Protein AF-A0A9X0X6G6-F1 (afdb_monomer)

Mean predicted aligned error: 10.9 Å

Foldseek 3Di:
DPPVVVLVVVCVVVVDDPVVVVVVVVVVVCVVCVVVVVVVVVVVVVVVVVVVVLLVCQQPADFPDWDQAPVNQKIWGWGQSCPPDRSPQKTWIWIAGPVCRVDIFIDAIDGNVQFDQCWDDDPQWTDGVQWTQGPVQREIEGARAPDDHDPCCVRGGDHHYDYDHD

pLDDT: mean 82.19, std 12.56, range [47.59, 96.12]

Structure (mmCIF, N/CA/C/O backbone):
data_AF-A0A9X0X6G6-F1
#
_entry.id   AF-A0A9X0X6G6-F1
#
loop_
_atom_site.group_PDB
_atom_site.id
_atom_site.type_symbol
_atom_site.label_atom_id
_atom_site.label_alt_id
_atom_site.label_comp_id
_atom_site.label_asym_id
_atom_site.label_entity_id
_atom_site.label_seq_id
_atom_site.pdbx_PDB_ins_code
_atom_site.Cartn_x
_atom_site.Cartn_y
_atom_site.Cartn_z
_atom_site.occupancy
_atom_site.B_iso_or_equiv
_atom_site.auth_seq_id
_atom_site.auth_comp_id
_atom_site.auth_asym_id
_atom_site.auth_atom_id
_atom_site.pdbx_PDB_model_num
ATOM 1 N N . MET A 1 1 ? -26.658 -1.673 44.174 1.00 47.59 1 MET A N 1
ATOM 2 C CA . MET A 1 1 ? -26.740 -3.135 43.938 1.00 47.59 1 MET A CA 1
ATOM 3 C C . MET A 1 1 ? -28.133 -3.748 44.186 1.00 47.59 1 MET A C 1
ATOM 5 O O . MET A 1 1 ? -28.290 -4.926 43.919 1.00 47.59 1 MET A O 1
ATOM 9 N N . LYS A 1 2 ? -29.160 -2.988 44.624 1.00 52.03 2 LYS A N 1
ATOM 10 C CA . LYS A 1 2 ? -30.482 -3.538 45.009 1.00 52.03 2 LYS A CA 1
ATOM 11 C C . LYS A 1 2 ? -31.511 -3.746 43.877 1.00 52.03 2 LYS A C 1
ATOM 13 O O . LYS A 1 2 ? -32.356 -4.614 44.026 1.00 52.03 2 LYS A O 1
ATOM 18 N N . LEU A 1 3 ? -31.443 -3.029 42.746 1.00 50.59 3 LEU A N 1
ATOM 19 C CA . LEU A 1 3 ? -32.439 -3.195 41.663 1.00 50.59 3 LEU A CA 1
ATOM 20 C C . LEU A 1 3 ? -32.346 -4.550 40.934 1.00 50.59 3 LEU A C 1
ATOM 22 O O . LEU A 1 3 ? -33.362 -5.099 40.527 1.00 50.59 3 LEU A O 1
ATOM 26 N N . LEU A 1 4 ? -31.138 -5.107 40.801 1.00 52.41 4 LEU A N 1
ATOM 27 C CA . LEU A 1 4 ? -30.883 -6.315 40.003 1.00 52.41 4 LEU A CA 1
ATOM 28 C C . LEU A 1 4 ? -31.538 -7.579 40.585 1.00 52.41 4 LEU A C 1
ATOM 30 O O . LEU A 1 4 ? -31.985 -8.428 39.821 1.00 52.41 4 LEU A O 1
ATOM 34 N N . GLY A 1 5 ? -31.639 -7.678 41.916 1.00 52.53 5 GLY A N 1
ATOM 35 C CA . GLY A 1 5 ? -32.274 -8.821 42.581 1.00 52.53 5 GLY A CA 1
ATOM 36 C C . GLY A 1 5 ? -33.804 -8.818 42.482 1.00 52.53 5 GLY A C 1
ATOM 37 O O . GLY A 1 5 ? -34.416 -9.877 42.429 1.00 52.53 5 GLY A O 1
ATOM 38 N N . VAL A 1 6 ? -34.433 -7.641 42.395 1.00 56.72 6 VAL A N 1
ATOM 39 C CA . VAL A 1 6 ? -35.904 -7.507 42.333 1.00 56.72 6 VAL A CA 1
ATOM 40 C C . VAL A 1 6 ? -36.452 -7.926 40.962 1.00 56.72 6 VAL A C 1
ATOM 42 O O . VAL A 1 6 ? -37.514 -8.545 40.863 1.00 56.72 6 VAL A O 1
ATOM 45 N N . ILE A 1 7 ? -35.699 -7.642 39.899 1.00 56.28 7 ILE A N 1
ATOM 46 C CA . ILE A 1 7 ? -36.081 -7.968 38.520 1.00 56.28 7 ILE A CA 1
ATOM 47 C C . ILE A 1 7 ? -35.973 -9.478 38.274 1.00 56.28 7 ILE A C 1
ATOM 49 O O . ILE A 1 7 ? -36.850 -10.069 37.652 1.00 56.28 7 ILE A O 1
ATOM 53 N N . GLU A 1 8 ? -34.943 -10.133 38.812 1.00 53.00 8 GLU A N 1
ATOM 54 C CA . GLU A 1 8 ? -34.719 -11.570 38.612 1.00 53.00 8 GLU A CA 1
ATOM 55 C C . GLU A 1 8 ? -35.800 -12.438 39.286 1.00 53.00 8 GLU A C 1
ATOM 57 O O . GLU A 1 8 ? -36.222 -13.450 38.720 1.00 53.00 8 GLU A O 1
ATOM 62 N N . VAL A 1 9 ? -36.314 -11.997 40.442 1.00 59.50 9 VAL A N 1
ATOM 63 C CA . VAL A 1 9 ? -37.425 -12.651 41.158 1.00 59.50 9 VAL A CA 1
ATOM 64 C C . VAL A 1 9 ? -38.755 -12.478 40.411 1.00 59.50 9 VAL A C 1
ATOM 66 O O . VAL A 1 9 ? -39.478 -13.455 40.221 1.00 59.50 9 VAL A O 1
ATOM 69 N N . SER A 1 10 ? -39.054 -11.274 39.909 1.00 57.59 10 SER A N 1
ATOM 70 C CA . SER A 1 10 ? -40.302 -11.010 39.165 1.00 57.59 10 SER A CA 1
ATOM 71 C C . SER A 1 10 ? -40.352 -11.732 37.813 1.00 57.59 10 SER A C 1
ATOM 73 O O . SER A 1 10 ? -41.394 -12.238 37.408 1.00 57.59 10 SER A O 1
ATOM 75 N N . VAL A 1 11 ? -39.217 -11.841 37.119 1.00 60.47 11 VAL A N 1
ATOM 76 C CA . VAL A 1 11 ? -39.125 -12.485 35.799 1.00 60.47 11 VAL A CA 1
ATOM 77 C C . VAL A 1 11 ? -39.326 -14.006 35.872 1.00 60.47 11 VAL A C 1
ATOM 79 O O . VAL A 1 11 ? -39.945 -14.582 34.974 1.00 60.47 11 VAL A O 1
ATOM 82 N N . ARG A 1 12 ? -38.849 -14.662 36.943 1.00 59.09 12 ARG A N 1
ATOM 83 C CA . ARG A 1 12 ? -39.143 -16.085 37.210 1.00 59.09 12 ARG A CA 1
ATOM 84 C C . ARG A 1 12 ? -40.613 -16.314 37.554 1.00 59.09 12 ARG A C 1
ATOM 86 O O . ARG A 1 12 ? -41.178 -17.295 37.084 1.00 59.09 12 ARG A O 1
ATOM 93 N N . ALA A 1 13 ? -41.226 -15.410 38.321 1.00 60.62 13 ALA A N 1
ATOM 94 C CA . ALA A 1 13 ? -42.644 -15.489 38.679 1.00 60.62 13 ALA A CA 1
ATOM 95 C C . ALA A 1 13 ? -43.587 -15.334 37.465 1.00 60.62 13 ALA A C 1
ATOM 97 O O . ALA A 1 13 ? -44.704 -15.835 37.492 1.00 60.62 13 ALA A O 1
ATOM 98 N N . LEU A 1 14 ? -43.127 -14.689 36.385 1.00 66.62 14 LEU A N 1
ATOM 99 C CA . LEU A 1 14 ? -43.905 -14.405 35.170 1.00 66.62 14 LEU A CA 1
ATOM 100 C C . LEU A 1 14 ? -43.740 -15.440 34.035 1.00 66.62 14 LEU A C 1
ATOM 102 O O . LEU A 1 14 ? -44.249 -15.221 32.938 1.00 66.62 14 LEU A O 1
ATOM 106 N N . GLY A 1 15 ? -43.013 -16.547 34.243 1.00 69.81 15 GLY A N 1
ATOM 107 C CA . GLY A 1 15 ? -42.864 -17.606 33.225 1.00 69.81 15 GLY A CA 1
ATOM 108 C C . GLY A 1 15 ? -42.162 -17.161 31.929 1.00 69.81 15 GLY A C 1
ATOM 109 O O . GLY A 1 15 ? -42.370 -17.739 30.862 1.00 69.81 15 GLY A O 1
ATOM 110 N N . MET A 1 16 ? -41.343 -16.108 31.987 1.00 66.81 16 MET A N 1
ATOM 111 C CA . MET A 1 16 ? -40.771 -15.477 30.796 1.00 66.81 16 MET A CA 1
ATOM 112 C C . MET A 1 16 ? -39.682 -16.331 30.130 1.00 66.81 16 MET A C 1
ATOM 114 O O . MET A 1 16 ? -38.760 -16.828 30.779 1.00 66.81 16 MET A O 1
ATOM 118 N N . LYS A 1 17 ? -39.728 -16.437 28.792 1.00 72.38 17 LYS A N 1
ATOM 119 C CA . LYS A 1 17 ? -38.688 -17.113 27.997 1.00 72.38 17 LYS A CA 1
ATOM 120 C C . LYS A 1 17 ? -37.324 -16.431 28.174 1.00 72.38 17 LYS A C 1
ATOM 122 O O . LYS A 1 17 ? -37.220 -15.205 28.185 1.00 72.38 17 LYS A O 1
ATOM 127 N N . LYS A 1 18 ? -36.255 -17.236 28.212 1.00 65.75 18 LYS A N 1
ATOM 128 C CA . LYS A 1 18 ? -34.848 -16.821 28.422 1.00 65.75 18 LYS A CA 1
ATOM 129 C C . LYS A 1 18 ? -34.404 -15.639 27.533 1.00 65.75 18 LYS A C 1
ATOM 131 O O . LYS A 1 18 ? -33.673 -14.768 27.995 1.00 65.75 18 LYS A O 1
ATOM 136 N N . GLY A 1 19 ? -34.889 -15.573 26.287 1.00 66.44 19 GLY A N 1
ATOM 137 C CA . GLY A 1 19 ? -34.601 -14.478 25.347 1.00 66.44 19 GLY A CA 1
ATOM 138 C C . GLY A 1 19 ? -35.201 -13.122 25.743 1.00 66.44 19 GLY A C 1
ATOM 139 O O . GLY A 1 19 ? -34.573 -12.088 25.529 1.00 66.44 19 GLY A O 1
ATOM 140 N N . THR A 1 20 ? -36.366 -13.106 26.392 1.00 69.38 20 THR A N 1
ATOM 141 C CA . THR A 1 20 ? -37.007 -11.871 26.872 1.00 69.38 20 THR A CA 1
ATOM 142 C C . THR A 1 20 ? -36.255 -11.294 28.072 1.00 69.38 20 THR A C 1
ATOM 144 O O . THR A 1 20 ? -36.057 -10.086 28.164 1.00 69.38 20 THR A O 1
ATOM 147 N N . VAL A 1 21 ? -35.740 -12.166 28.943 1.00 67.69 21 VAL A N 1
ATOM 148 C CA . VAL A 1 21 ? -34.900 -11.788 30.094 1.00 67.69 21 VAL A CA 1
ATOM 149 C C . VAL A 1 21 ? -33.572 -11.180 29.642 1.00 67.69 21 VAL A C 1
ATOM 151 O O . VAL A 1 21 ? -33.123 -10.174 30.193 1.00 67.69 21 VAL A O 1
ATOM 154 N N . LEU A 1 22 ? -32.959 -11.763 28.608 1.00 69.06 22 LEU A N 1
ATOM 155 C CA . LEU A 1 22 ? -31.721 -11.256 28.022 1.00 69.06 22 LEU A CA 1
ATOM 156 C C . LEU A 1 22 ? -31.925 -9.863 27.404 1.00 69.06 22 LEU A C 1
ATOM 158 O O . LEU A 1 22 ? -31.128 -8.962 27.653 1.00 69.06 22 LEU A O 1
ATOM 162 N N . ASN A 1 23 ? -33.025 -9.658 26.674 1.00 68.81 23 ASN A N 1
ATOM 163 C CA . ASN A 1 23 ? -33.354 -8.368 26.061 1.00 68.81 23 ASN A CA 1
ATOM 164 C C . ASN A 1 23 ? -33.582 -7.251 27.094 1.00 68.81 23 ASN A C 1
ATOM 166 O O . ASN A 1 23 ? -33.130 -6.121 26.899 1.00 68.81 23 ASN A O 1
ATOM 170 N N . ILE A 1 24 ? -34.239 -7.563 28.216 1.00 73.69 24 ILE A N 1
ATOM 171 C CA . ILE A 1 24 ? -34.448 -6.611 29.320 1.00 73.69 24 ILE A CA 1
ATOM 172 C C . ILE A 1 24 ? -33.115 -6.257 29.984 1.00 73.69 24 ILE A C 1
ATOM 174 O O . ILE A 1 24 ? -32.815 -5.075 30.156 1.00 73.69 24 ILE A O 1
ATOM 178 N N . ARG A 1 25 ? -32.263 -7.256 30.259 1.00 69.62 25 ARG A N 1
ATOM 179 C CA . ARG A 1 25 ? -30.918 -7.030 30.816 1.00 69.62 25 ARG A CA 1
ATOM 180 C C . ARG A 1 25 ? -30.044 -6.158 29.912 1.00 69.62 25 ARG A C 1
ATOM 182 O O . ARG A 1 25 ? -29.353 -5.272 30.412 1.00 69.62 25 ARG A O 1
ATOM 189 N N . ILE A 1 26 ? -30.089 -6.372 28.595 1.00 69.62 26 ILE A N 1
ATOM 190 C CA . ILE A 1 26 ? -29.361 -5.545 27.622 1.00 69.62 26 ILE A CA 1
ATOM 191 C C . ILE A 1 26 ? -29.900 -4.109 27.645 1.00 69.62 26 ILE A C 1
ATOM 193 O O . ILE A 1 26 ? -29.117 -3.166 27.768 1.00 69.62 26 ILE A O 1
ATOM 197 N N . ARG A 1 27 ? -31.225 -3.917 27.599 1.00 67.62 27 ARG A N 1
ATOM 198 C CA . ARG A 1 27 ? -31.840 -2.578 27.649 1.00 67.62 27 ARG A CA 1
ATOM 199 C C . ARG A 1 27 ? -31.491 -1.806 28.920 1.00 67.62 27 ARG A C 1
ATOM 201 O O . ARG A 1 27 ? -31.145 -0.630 28.829 1.00 67.62 27 ARG A O 1
ATOM 208 N N . GLU A 1 28 ? -31.530 -2.444 30.085 1.00 68.38 28 GLU A N 1
ATOM 209 C CA . GLU A 1 28 ? -31.178 -1.802 31.357 1.00 68.38 28 GLU A CA 1
ATOM 210 C C . GLU A 1 28 ? -29.695 -1.441 31.446 1.00 68.38 28 GLU A C 1
ATOM 212 O O . GLU A 1 28 ? -29.341 -0.363 31.933 1.00 68.38 28 GLU A O 1
ATOM 217 N N . PHE A 1 29 ? -28.819 -2.308 30.933 1.00 67.44 29 PHE A N 1
ATOM 218 C CA . PHE A 1 29 ? -27.393 -2.018 30.834 1.00 67.44 29 PHE A CA 1
ATOM 219 C C . PHE A 1 29 ? -27.129 -0.791 29.947 1.00 67.44 29 PHE A C 1
ATOM 221 O O . PHE A 1 29 ? -26.407 0.122 30.359 1.00 67.44 29 PHE A O 1
ATOM 228 N N . PHE A 1 30 ? -27.762 -0.728 28.769 1.00 61.38 30 PHE A N 1
ATOM 229 C CA . PHE A 1 30 ? -27.665 0.415 27.857 1.00 61.38 30 PHE A CA 1
ATOM 230 C C . PHE A 1 30 ? -28.229 1.702 28.468 1.00 61.38 30 PHE A C 1
ATOM 232 O O . PHE A 1 30 ? -27.614 2.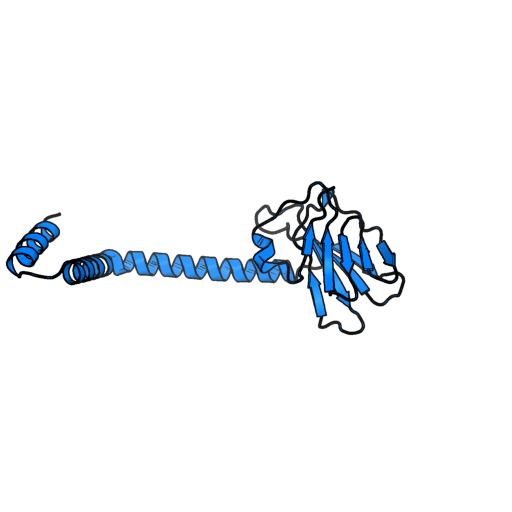758 28.329 1.00 61.38 30 PHE A O 1
ATOM 239 N N . PHE A 1 31 ? -29.359 1.633 29.178 1.00 66.25 31 PHE A N 1
ATOM 240 C CA . PHE A 1 31 ? -29.971 2.803 29.811 1.00 66.25 31 PHE A CA 1
ATOM 241 C C . PHE A 1 31 ? -29.089 3.365 30.934 1.00 66.25 31 PHE A C 1
ATOM 243 O O . PHE A 1 31 ? -28.836 4.568 30.985 1.00 66.25 31 PHE A O 1
ATOM 250 N N . ARG A 1 32 ? -28.536 2.489 31.787 1.00 72.06 32 ARG A N 1
ATOM 251 C CA . ARG A 1 32 ? -27.675 2.882 32.914 1.00 72.06 32 ARG A CA 1
ATOM 252 C C . ARG A 1 32 ? -26.327 3.454 32.468 1.00 72.06 32 ARG A C 1
ATOM 254 O O . ARG A 1 32 ? -25.785 4.329 33.137 1.00 72.06 32 ARG A O 1
ATOM 261 N N . ASN A 1 33 ? -25.789 2.978 31.344 1.00 74.75 33 ASN A N 1
ATOM 262 C CA . ASN A 1 33 ? -24.470 3.373 30.840 1.00 74.75 33 ASN A CA 1
ATOM 263 C C . ASN A 1 33 ? -24.525 4.272 29.593 1.00 74.75 33 ASN A C 1
ATOM 265 O O . ASN A 1 33 ? -23.482 4.504 28.982 1.00 74.75 33 ASN A O 1
ATOM 269 N N . LYS A 1 34 ? -25.696 4.810 29.222 1.00 77.88 34 LYS A N 1
ATOM 270 C CA . LYS A 1 34 ? -25.919 5.562 27.972 1.00 77.88 34 LYS A CA 1
ATOM 271 C C . LYS A 1 34 ? -24.852 6.630 27.707 1.00 77.88 34 LYS A C 1
ATOM 273 O O . LYS A 1 34 ? -24.310 6.695 26.610 1.00 77.88 34 LYS A O 1
ATOM 278 N N . SER A 1 35 ? -24.483 7.419 28.717 1.00 77.44 35 SER A N 1
ATOM 279 C CA . SER A 1 35 ? -23.454 8.463 28.592 1.00 77.44 35 SER A CA 1
ATOM 280 C C . SER A 1 35 ? -22.047 7.907 28.341 1.00 77.44 35 SER A C 1
ATOM 282 O O . SER A 1 35 ? -21.288 8.486 27.567 1.00 77.44 35 SER A O 1
ATOM 284 N N . LYS A 1 36 ? -21.696 6.766 28.945 1.00 84.25 36 LYS A N 1
ATOM 285 C CA . LYS A 1 36 ? -20.412 6.080 28.728 1.00 84.25 36 LYS A CA 1
ATOM 286 C C . LYS A 1 36 ? -20.345 5.452 27.338 1.00 84.25 36 LYS A C 1
ATOM 288 O O . LYS 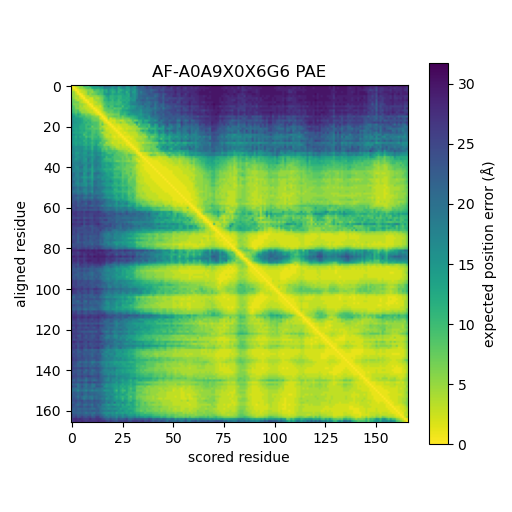A 1 36 ? -19.312 5.540 26.690 1.00 84.25 36 LYS A O 1
ATOM 293 N N . ILE A 1 37 ? -21.453 4.876 26.873 1.00 87.38 37 ILE A N 1
ATOM 294 C CA . ILE A 1 37 ? -21.564 4.271 25.541 1.00 87.38 37 ILE A CA 1
ATOM 295 C C . ILE A 1 37 ? -21.449 5.345 24.458 1.00 87.38 37 ILE A C 1
ATOM 297 O O . ILE A 1 37 ? -20.690 5.171 23.513 1.00 87.38 37 ILE A O 1
ATOM 301 N N . VAL A 1 38 ? -22.126 6.487 24.625 1.00 89.88 38 VAL A N 1
ATOM 302 C CA . VAL A 1 38 ? -22.005 7.618 23.692 1.00 89.88 38 VAL A CA 1
ATOM 303 C C . VAL A 1 38 ? -20.570 8.148 23.660 1.00 89.88 38 VAL A C 1
ATOM 305 O O . VAL A 1 38 ? -20.022 8.331 22.580 1.00 89.88 38 VAL A O 1
ATOM 308 N N . ARG A 1 39 ? -19.919 8.332 24.817 1.00 90.62 39 ARG A N 1
ATOM 309 C CA . ARG A 1 39 ? -18.507 8.754 24.866 1.00 90.62 39 ARG A CA 1
ATOM 310 C C . ARG A 1 39 ? -17.583 7.750 24.173 1.00 90.62 39 ARG A C 1
ATOM 312 O O . ARG A 1 39 ? -16.736 8.163 23.391 1.00 90.62 39 ARG A O 1
ATOM 319 N N . ALA A 1 40 ? -17.768 6.454 24.418 1.00 92.12 40 ALA A N 1
ATOM 320 C CA . ALA A 1 40 ? -16.992 5.406 23.759 1.00 92.12 40 ALA A CA 1
ATOM 321 C C . ALA A 1 40 ? -17.203 5.409 22.236 1.00 92.12 40 ALA A C 1
ATOM 323 O O . ALA A 1 40 ? -16.235 5.316 21.489 1.00 92.12 40 ALA A O 1
ATOM 324 N N . ALA A 1 41 ? -18.444 5.585 21.774 1.00 93.50 41 ALA A N 1
ATOM 325 C CA . ALA A 1 41 ? -18.757 5.689 20.352 1.00 93.50 41 ALA A CA 1
ATOM 326 C C . ALA A 1 41 ? -18.100 6.919 19.706 1.00 93.50 41 ALA A C 1
ATOM 328 O O . ALA A 1 41 ? -17.514 6.801 18.635 1.00 93.50 41 ALA A O 1
ATOM 329 N N . VAL A 1 42 ? -18.130 8.080 20.369 1.00 95.06 42 VAL A N 1
ATOM 330 C CA . VAL A 1 42 ? -17.466 9.302 19.881 1.00 95.06 42 VAL A CA 1
ATOM 331 C C . VAL A 1 42 ? -15.953 9.106 19.779 1.00 95.06 42 VAL A C 1
ATOM 333 O O . VAL A 1 42 ? -15.363 9.468 18.764 1.00 95.06 42 VAL A O 1
ATOM 336 N N . VAL A 1 43 ? -15.326 8.492 20.787 1.00 95.50 43 VAL A N 1
ATOM 337 C CA . VAL A 1 43 ? -13.890 8.174 20.748 1.00 95.50 43 VAL A CA 1
ATOM 338 C C . VAL A 1 43 ? -13.578 7.208 19.606 1.00 95.50 43 VAL A C 1
ATOM 340 O O . VAL A 1 43 ? -12.627 7.436 18.867 1.00 95.50 43 VAL A O 1
ATOM 343 N N . LEU A 1 44 ? -14.396 6.171 19.409 1.00 95.56 44 LEU A N 1
ATOM 344 C CA . LEU A 1 44 ? -14.212 5.222 18.312 1.00 95.56 44 LEU A CA 1
ATOM 345 C C . LEU A 1 44 ? -14.307 5.912 16.944 1.00 95.56 44 LEU A C 1
ATOM 347 O O . LEU A 1 44 ? -13.452 5.695 16.092 1.00 95.56 44 LEU A O 1
ATOM 351 N N . ILE A 1 45 ? -15.301 6.781 16.749 1.00 96.12 45 ILE A N 1
ATOM 352 C CA . ILE A 1 45 ? -15.450 7.564 15.515 1.00 96.12 45 ILE A CA 1
ATOM 353 C C . ILE A 1 45 ? -14.222 8.453 15.297 1.00 96.12 45 ILE A C 1
ATOM 355 O O . ILE A 1 45 ? -13.680 8.480 14.195 1.00 96.12 45 ILE A O 1
ATOM 359 N N . ALA A 1 46 ? -13.741 9.135 16.339 1.00 95.06 46 ALA A N 1
ATOM 360 C CA . ALA A 1 46 ? -12.541 9.960 16.247 1.00 95.06 46 ALA A CA 1
ATOM 361 C C . ALA A 1 46 ? -11.299 9.137 15.859 1.00 95.06 46 ALA A C 1
ATOM 363 O O . ALA A 1 46 ? -10.520 9.578 15.016 1.00 95.06 46 ALA A O 1
ATOM 364 N 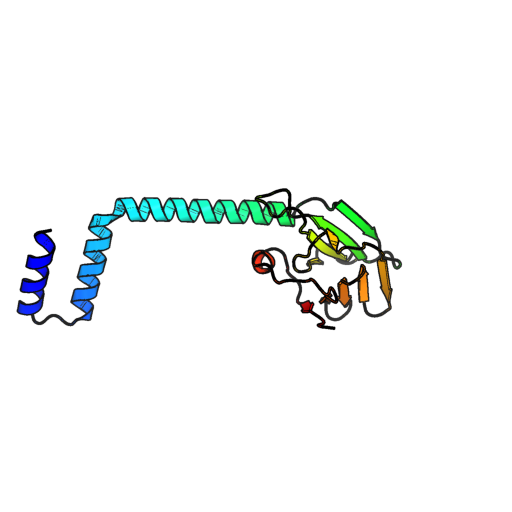N . LEU A 1 47 ? -11.139 7.926 16.406 1.00 93.38 47 LEU A N 1
ATOM 365 C CA . LEU A 1 47 ? -10.052 7.009 16.041 1.00 93.38 47 LEU A CA 1
ATOM 366 C C . LEU A 1 47 ? -10.152 6.541 14.584 1.00 93.38 47 LEU A C 1
ATOM 368 O O . LEU A 1 47 ? -9.138 6.490 13.893 1.00 93.38 47 LEU A O 1
ATOM 372 N N . VAL A 1 48 ? -11.359 6.248 14.094 1.00 93.69 48 VAL A N 1
ATOM 373 C CA . VAL A 1 48 ? -11.584 5.873 12.688 1.00 93.69 48 VAL A CA 1
ATOM 374 C C . VAL A 1 48 ? -11.262 7.039 11.753 1.00 93.69 48 VAL A C 1
ATOM 376 O O . VAL A 1 48 ? -10.556 6.850 10.765 1.00 93.69 48 VAL A O 1
ATOM 379 N N . ILE A 1 49 ? -11.716 8.254 12.074 1.00 94.69 49 ILE A N 1
ATOM 380 C CA . ILE A 1 49 ? -11.394 9.458 11.292 1.00 94.69 49 ILE A CA 1
ATOM 381 C C . ILE A 1 49 ? -9.880 9.684 11.272 1.00 94.69 49 ILE A C 1
ATOM 383 O O . ILE A 1 49 ? -9.307 9.913 10.208 1.00 94.69 49 ILE A O 1
ATOM 387 N N . LEU A 1 50 ? -9.220 9.571 12.428 1.00 90.06 50 LEU A N 1
ATOM 388 C CA . LEU A 1 50 ? -7.770 9.699 12.528 1.00 90.06 50 LEU A CA 1
ATOM 389 C C . LEU A 1 50 ? -7.055 8.658 11.657 1.00 90.06 50 LEU A C 1
ATOM 391 O O . LEU A 1 50 ? -6.141 9.018 10.917 1.00 90.06 50 LEU A O 1
ATOM 395 N N . LEU A 1 51 ? -7.496 7.397 11.691 1.00 88.44 51 LEU A N 1
ATOM 396 C CA . LEU A 1 51 ? -6.945 6.329 10.857 1.00 88.44 51 LEU A CA 1
ATOM 397 C C . LEU A 1 51 ? -7.090 6.648 9.363 1.00 88.44 51 LEU A C 1
ATOM 399 O O . LEU A 1 51 ? -6.117 6.530 8.621 1.00 88.44 51 LEU A O 1
ATOM 403 N N . ILE A 1 52 ? -8.266 7.109 8.925 1.00 90.06 52 ILE A N 1
ATOM 404 C CA . ILE A 1 52 ? -8.518 7.499 7.528 1.00 90.06 52 ILE A CA 1
ATOM 405 C C . ILE A 1 52 ? -7.578 8.631 7.100 1.00 90.06 52 ILE A C 1
ATOM 407 O O . ILE A 1 52 ? -6.962 8.555 6.036 1.00 90.06 52 ILE A O 1
ATOM 411 N N . VAL A 1 53 ? -7.434 9.671 7.927 1.00 88.56 53 VAL A N 1
ATOM 412 C CA . VAL A 1 53 ? -6.535 10.802 7.645 1.00 88.56 53 VAL A CA 1
ATOM 413 C C . VAL A 1 53 ? -5.086 10.328 7.523 1.00 88.56 53 VAL A C 1
ATOM 415 O O . VAL A 1 53 ? -4.384 10.713 6.586 1.00 88.56 53 VAL A O 1
ATOM 418 N N . VAL A 1 54 ? -4.646 9.461 8.435 1.00 86.06 54 VAL A N 1
ATOM 419 C CA . VAL A 1 54 ? -3.295 8.892 8.439 1.00 86.06 54 VAL A CA 1
ATOM 420 C C . VAL A 1 54 ? -3.032 8.061 7.180 1.00 86.06 54 VAL A C 1
ATOM 422 O O . VAL A 1 54 ? -2.042 8.305 6.489 1.00 86.06 54 VAL A O 1
ATOM 425 N N . VAL A 1 55 ? -3.934 7.140 6.836 1.00 87.06 55 VAL A N 1
ATOM 426 C CA . VAL A 1 55 ? -3.830 6.300 5.632 1.00 87.06 55 VAL A CA 1
ATOM 427 C C . VAL A 1 55 ? -3.810 7.154 4.364 1.00 87.06 55 VAL A C 1
ATOM 429 O O . VAL A 1 55 ? -2.978 6.935 3.484 1.00 87.06 55 VAL A O 1
ATOM 432 N N . ASN A 1 56 ? -4.677 8.164 4.265 1.00 87.62 56 ASN A N 1
ATOM 433 C CA . ASN A 1 56 ? -4.693 9.066 3.113 1.00 87.62 56 ASN A CA 1
ATOM 434 C C . ASN A 1 56 ? -3.376 9.834 2.973 1.00 87.62 56 ASN A C 1
ATOM 436 O O . ASN A 1 56 ? -2.868 9.993 1.863 1.00 87.62 56 ASN A O 1
ATOM 440 N N . LYS A 1 57 ? -2.787 10.269 4.090 1.00 85.44 57 LYS A N 1
ATOM 441 C CA . LYS A 1 57 ? -1.484 10.939 4.081 1.00 85.44 57 LYS A CA 1
ATOM 442 C C . LYS A 1 57 ? -0.355 10.003 3.640 1.00 85.44 57 LYS A C 1
ATOM 444 O O . LYS A 1 57 ? 0.524 10.443 2.912 1.00 85.44 57 LYS A O 1
ATOM 449 N N . MET A 1 58 ? -0.392 8.730 4.034 1.00 85.12 58 MET A N 1
ATOM 450 C CA . MET A 1 58 ? 0.576 7.708 3.603 1.00 85.12 58 MET A CA 1
ATOM 451 C C . MET A 1 58 ? 0.486 7.397 2.104 1.00 85.12 58 MET A C 1
ATOM 453 O O . MET A 1 58 ? 1.502 7.28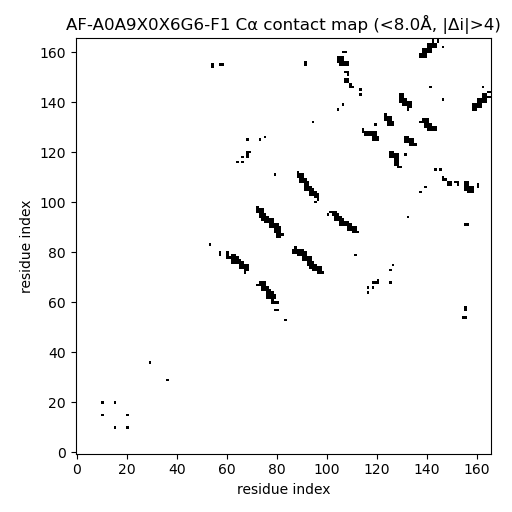4 1.423 1.00 85.12 58 MET A O 1
ATOM 457 N N . ARG A 1 59 ? -0.734 7.275 1.571 1.00 83.94 59 ARG A N 1
ATOM 458 C CA . ARG A 1 59 ? -0.968 6.968 0.149 1.00 83.94 59 ARG A CA 1
ATOM 459 C C . ARG A 1 59 ? -0.542 8.103 -0.784 1.00 83.94 59 ARG A C 1
ATOM 461 O O . ARG A 1 59 ? -0.061 7.851 -1.882 1.00 83.94 59 ARG A O 1
ATOM 468 N N . ASN A 1 60 ? -0.713 9.341 -0.332 1.00 81.19 60 ASN A N 1
ATOM 469 C CA . ASN A 1 60 ? -0.404 10.542 -1.110 1.00 81.19 60 ASN A CA 1
ATOM 470 C C . ASN A 1 60 ? 0.946 11.163 -0.729 1.00 81.19 60 ASN A C 1
ATOM 472 O O . ASN A 1 60 ? 1.228 12.302 -1.097 1.00 81.19 60 ASN A O 1
ATOM 476 N N . TYR A 1 61 ? 1.767 10.445 0.039 1.00 80.00 61 TYR A N 1
ATOM 477 C CA . TYR A 1 61 ? 3.083 10.932 0.418 1.00 80.00 61 TYR A CA 1
ATOM 478 C C . TYR A 1 61 ? 3.976 11.045 -0.833 1.00 80.00 61 TYR A C 1
ATOM 480 O O . TYR A 1 61 ? 3.876 10.192 -1.725 1.00 80.00 61 TYR A O 1
ATOM 488 N N . PRO A 1 62 ? 4.818 12.090 -0.947 1.00 79.69 62 PRO A N 1
ATOM 489 C CA . PRO A 1 62 ? 5.735 12.211 -2.072 1.00 79.69 62 PRO A CA 1
ATOM 490 C C . PRO A 1 62 ? 6.719 11.038 -2.098 1.00 79.69 62 PRO A C 1
ATOM 492 O O . PRO A 1 62 ? 7.167 10.559 -1.051 1.00 79.69 62 PRO A O 1
ATOM 495 N N . ALA A 1 63 ? 7.057 10.590 -3.305 1.00 79.75 63 ALA A N 1
ATOM 496 C CA . ALA A 1 63 ? 8.094 9.593 -3.503 1.00 79.75 63 ALA A CA 1
ATOM 497 C C . ALA A 1 63 ? 9.451 10.151 -3.055 1.00 79.75 63 ALA A C 1
ATOM 499 O O . ALA A 1 63 ? 9.742 11.333 -3.236 1.00 79.75 63 ALA A O 1
ATOM 500 N N . ASN A 1 64 ? 10.275 9.297 -2.450 1.00 74.50 64 ASN A N 1
ATOM 501 C CA . ASN A 1 64 ? 11.646 9.654 -2.083 1.00 74.50 64 ASN A CA 1
ATOM 502 C C . ASN A 1 64 ? 12.613 9.433 -3.254 1.00 74.50 64 ASN A C 1
ATOM 504 O O . ASN A 1 64 ? 13.589 10.155 -3.412 1.00 74.50 64 ASN A O 1
ATOM 508 N N . VAL A 1 65 ? 12.330 8.418 -4.071 1.00 74.50 65 VAL A N 1
ATOM 509 C CA . VAL A 1 65 ? 13.093 8.078 -5.272 1.00 74.50 65 VAL A CA 1
ATOM 510 C C . VAL A 1 65 ? 12.095 7.761 -6.370 1.00 74.50 65 VAL A C 1
ATOM 512 O O . VAL A 1 65 ? 11.176 6.971 -6.146 1.00 74.50 65 VAL A O 1
ATOM 515 N N . THR A 1 66 ? 12.302 8.362 -7.535 1.00 79.44 66 THR A N 1
ATOM 516 C CA . THR A 1 66 ? 11.504 8.143 -8.738 1.00 79.44 66 THR A CA 1
ATOM 517 C C . THR A 1 66 ? 12.450 7.713 -9.843 1.00 79.44 66 THR A C 1
ATOM 519 O O . THR A 1 66 ? 13.360 8.457 -10.199 1.00 79.44 66 THR A O 1
ATOM 522 N N . ASN A 1 67 ? 12.222 6.521 -10.379 1.00 78.62 67 ASN A N 1
ATOM 523 C CA . ASN A 1 67 ? 12.943 5.996 -11.523 1.00 78.62 67 ASN A CA 1
ATOM 524 C C . ASN A 1 67 ? 11.961 5.769 -12.669 1.00 78.62 67 ASN A C 1
ATOM 526 O O . ASN A 1 67 ? 10.836 5.319 -12.460 1.00 78.62 67 ASN A O 1
ATOM 530 N N . VAL A 1 68 ? 12.394 6.091 -13.880 1.00 79.94 68 VAL A N 1
ATOM 531 C CA . VAL A 1 68 ? 11.666 5.739 -15.098 1.00 79.94 68 VAL A CA 1
ATOM 532 C C . VAL A 1 68 ? 12.297 4.462 -15.631 1.00 79.94 68 VAL A C 1
ATOM 534 O O . VAL A 1 68 ? 13.523 4.353 -15.643 1.00 79.94 68 VAL A O 1
ATOM 537 N N . ASP A 1 69 ? 11.468 3.493 -15.999 1.00 77.62 69 ASP A N 1
ATOM 538 C CA . ASP A 1 69 ? 11.915 2.245 -16.609 1.00 77.62 69 ASP A CA 1
ATOM 539 C C . ASP A 1 69 ? 12.662 2.468 -17.939 1.00 77.62 69 ASP A C 1
ATOM 541 O O . ASP A 1 69 ? 12.722 3.574 -18.482 1.00 77.62 69 ASP A O 1
ATOM 545 N N . THR A 1 70 ? 13.268 1.404 -18.467 1.00 76.75 70 THR A N 1
ATOM 546 C CA . THR A 1 70 ? 14.113 1.502 -19.668 1.00 76.75 70 THR A CA 1
ATOM 547 C C . THR A 1 70 ? 13.268 1.777 -20.912 1.00 76.75 70 THR A C 1
ATOM 549 O O . THR A 1 70 ? 13.695 2.526 -21.791 1.00 76.75 70 THR A O 1
ATOM 552 N N . SER A 1 71 ? 12.053 1.223 -20.971 1.00 79.44 71 SER A N 1
ATOM 553 C CA . SER A 1 71 ? 11.091 1.495 -22.045 1.00 79.44 71 SER A CA 1
ATOM 554 C C . SER A 1 71 ? 10.447 2.887 -21.964 1.00 79.44 71 SER A C 1
ATOM 556 O O . SER A 1 71 ? 9.885 3.369 -22.948 1.00 79.44 71 SER A O 1
ATOM 558 N N . GLY A 1 72 ? 10.535 3.559 -20.815 1.00 83.19 72 GLY A N 1
ATOM 559 C CA . GLY A 1 72 ? 9.934 4.865 -20.568 1.00 83.19 72 GLY A CA 1
ATOM 560 C C . GLY A 1 72 ? 8.439 4.832 -20.241 1.00 83.19 72 GLY A C 1
ATOM 561 O O . GLY A 1 72 ? 7.862 5.907 -20.032 1.00 83.19 72 GLY A O 1
ATOM 562 N N . ARG A 1 73 ? 7.816 3.646 -20.218 1.00 87.19 73 ARG A N 1
ATOM 563 C CA . ARG A 1 73 ? 6.383 3.430 -20.006 1.00 87.19 73 ARG A CA 1
ATOM 564 C C . ARG A 1 73 ? 5.991 3.451 -18.534 1.00 87.19 73 ARG A C 1
ATOM 566 O O . ARG A 1 73 ? 4.937 3.994 -18.209 1.00 87.19 73 ARG A O 1
ATOM 573 N N . TYR A 1 74 ? 6.794 2.877 -17.650 1.00 89.81 74 TYR A N 1
ATOM 574 C CA . TYR A 1 74 ? 6.474 2.749 -16.232 1.00 89.81 74 TYR A CA 1
ATOM 575 C C . TYR A 1 74 ? 7.342 3.664 -15.371 1.00 89.81 74 TYR A C 1
ATOM 577 O O . TYR A 1 74 ? 8.560 3.748 -15.512 1.00 89.81 74 TYR A O 1
ATOM 585 N N . ILE A 1 75 ? 6.704 4.339 -14.419 1.00 90.56 75 ILE A N 1
ATOM 586 C CA . ILE A 1 75 ? 7.398 5.093 -13.376 1.00 90.56 75 ILE A CA 1
ATOM 587 C C . ILE A 1 75 ? 7.358 4.265 -12.098 1.00 90.56 75 ILE A C 1
ATOM 589 O O . ILE A 1 75 ? 6.282 3.883 -11.636 1.00 90.56 75 ILE A O 1
ATOM 593 N N . LEU A 1 76 ? 8.531 4.003 -11.531 1.00 91.75 76 LEU A N 1
ATOM 594 C CA . LEU A 1 76 ? 8.720 3.254 -10.300 1.00 91.75 76 LEU A CA 1
ATOM 595 C C . LEU A 1 76 ? 9.135 4.210 -9.192 1.00 91.75 76 LEU A C 1
ATOM 597 O O . LEU A 1 76 ? 10.192 4.840 -9.235 1.00 91.75 76 LEU A O 1
ATOM 601 N N . GLU A 1 77 ? 8.286 4.309 -8.181 1.00 91.56 77 GLU A N 1
ATOM 602 C CA . GLU A 1 77 ? 8.446 5.245 -7.084 1.00 91.56 77 GLU A CA 1
ATOM 603 C C . GLU A 1 77 ? 8.522 4.522 -5.750 1.00 91.56 77 GLU A C 1
ATOM 605 O O . GLU A 1 77 ? 7.630 3.759 -5.385 1.00 91.56 77 GLU A O 1
ATOM 610 N N . ASN A 1 78 ? 9.558 4.818 -4.973 1.00 90.06 78 ASN A N 1
ATOM 611 C CA . ASN A 1 78 ? 9.632 4.384 -3.587 1.00 90.06 78 ASN A CA 1
ATOM 612 C C . ASN A 1 78 ? 8.958 5.420 -2.686 1.00 90.06 78 ASN A C 1
ATOM 614 O O . ASN A 1 78 ? 9.466 6.538 -2.532 1.00 90.06 78 ASN A O 1
ATOM 618 N N . VAL A 1 79 ? 7.839 5.051 -2.063 1.00 90.62 79 VAL A N 1
ATOM 619 C CA . VAL A 1 79 ? 7.051 5.955 -1.218 1.00 90.62 79 VAL A CA 1
ATOM 620 C C . VAL A 1 79 ? 7.181 5.551 0.255 1.00 90.62 79 VAL A C 1
ATOM 622 O O . VAL A 1 79 ? 6.600 4.546 0.675 1.00 90.62 79 VAL A O 1
ATOM 625 N N . PRO A 1 80 ? 7.929 6.312 1.078 1.00 88.06 80 PRO A N 1
ATOM 626 C CA . PRO A 1 80 ? 8.075 6.010 2.496 1.00 88.06 80 PRO A CA 1
ATOM 627 C C . PRO A 1 80 ? 6.802 6.351 3.279 1.00 88.06 80 PRO A C 1
ATOM 629 O O . PRO A 1 80 ? 6.218 7.420 3.113 1.00 88.06 80 PRO A O 1
ATOM 632 N N . VAL A 1 81 ? 6.414 5.479 4.211 1.00 81.62 81 VAL A N 1
ATOM 633 C CA . VAL A 1 81 ? 5.269 5.697 5.124 1.00 81.62 81 VAL A CA 1
ATOM 634 C C . VAL A 1 81 ? 5.687 6.238 6.499 1.00 81.62 81 VAL A C 1
ATOM 636 O O . VAL A 1 81 ? 4.858 6.709 7.279 1.00 81.62 81 VAL A O 1
ATOM 639 N N . GLY A 1 82 ? 6.988 6.222 6.793 1.00 63.66 82 GLY A N 1
ATOM 640 C CA . GLY A 1 82 ? 7.526 6.266 8.151 1.00 63.66 82 GLY A CA 1
ATOM 641 C C . GLY A 1 82 ? 7.635 7.603 8.883 1.00 63.66 82 GLY A C 1
ATOM 642 O O . GLY A 1 82 ? 8.222 7.636 9.961 1.00 63.66 82 GLY A O 1
ATOM 643 N N . ARG A 1 83 ? 7.073 8.709 8.379 1.00 62.19 83 ARG A N 1
ATOM 644 C CA . ARG A 1 83 ? 7.026 9.965 9.166 1.00 62.19 83 ARG A CA 1
ATOM 645 C C . ARG A 1 83 ? 5.852 10.037 10.149 1.00 62.19 83 ARG A C 1
ATOM 647 O O . ARG A 1 83 ? 5.652 11.066 10.789 1.00 62.19 83 ARG A O 1
ATOM 654 N N . ILE A 1 84 ? 5.058 8.974 10.261 1.00 58.19 84 ILE A N 1
ATOM 655 C CA . ILE A 1 84 ? 3.841 8.930 11.073 1.00 58.19 84 ILE A CA 1
ATOM 656 C C . ILE A 1 84 ? 3.945 7.730 12.028 1.00 58.19 84 ILE A C 1
ATOM 658 O O . ILE A 1 84 ? 4.073 6.601 11.570 1.00 58.19 84 ILE A O 1
ATOM 662 N N . TRP A 1 85 ? 3.898 7.979 13.346 1.00 57.03 85 TRP A N 1
ATOM 663 C CA . TRP A 1 85 ? 3.703 6.958 14.393 1.00 57.03 85 TRP A CA 1
ATOM 664 C C . TRP A 1 85 ? 4.634 5.731 14.309 1.00 57.03 85 TRP A C 1
ATOM 666 O O . TRP A 1 85 ? 4.173 4.609 14.139 1.00 57.03 85 TRP A O 1
ATOM 676 N N . THR A 1 86 ? 5.952 5.932 14.421 1.00 55.00 86 THR A N 1
ATOM 677 C CA . THR A 1 86 ? 6.962 4.850 14.533 1.00 55.00 86 THR A CA 1
ATOM 678 C C . THR A 1 86 ? 7.039 3.847 13.371 1.00 55.00 86 THR A C 1
ATOM 680 O O . THR A 1 86 ? 7.838 2.924 13.435 1.00 55.00 86 THR A O 1
ATOM 683 N N . LEU A 1 87 ? 6.327 4.062 12.260 1.00 62.16 87 LEU A N 1
ATOM 684 C CA . LEU A 1 87 ? 6.448 3.274 11.017 1.00 62.16 87 LEU A CA 1
ATOM 685 C C . LEU A 1 87 ? 7.729 3.614 10.224 1.00 62.16 87 LEU A C 1
ATOM 687 O O . LEU A 1 87 ? 7.806 3.413 9.009 1.00 62.16 87 LEU A O 1
ATOM 691 N N . GLY A 1 88 ? 8.706 4.217 10.906 1.00 69.81 88 GLY A N 1
ATOM 692 C CA . GLY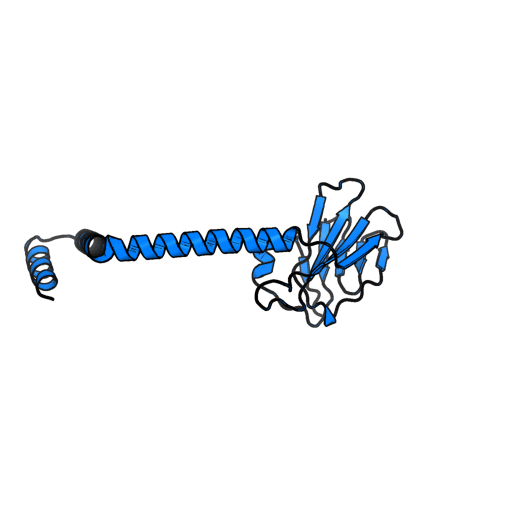 A 1 88 ? 9.998 4.611 10.365 1.00 69.81 88 GLY A CA 1
ATOM 693 C C . GLY A 1 88 ? 10.680 3.417 9.714 1.00 69.81 88 GLY A C 1
ATOM 694 O O . GLY A 1 88 ? 10.725 2.338 10.290 1.00 69.81 88 GLY A O 1
ATOM 695 N N . GLY A 1 89 ? 11.196 3.613 8.504 1.00 81.75 89 GLY A N 1
ATOM 696 C CA . GLY A 1 89 ? 11.894 2.552 7.784 1.00 81.75 89 GLY A CA 1
ATOM 697 C C . GLY A 1 89 ? 10.995 1.597 7.001 1.00 81.75 89 GLY A C 1
ATOM 698 O O . GLY A 1 89 ? 11.497 0.587 6.530 1.00 81.75 89 GLY A O 1
ATOM 699 N N . MET A 1 90 ? 9.705 1.902 6.817 1.00 88.44 90 MET A N 1
ATOM 700 C CA . MET A 1 90 ? 8.857 1.200 5.847 1.00 88.44 90 MET A CA 1
ATOM 701 C C . MET A 1 90 ? 8.509 2.072 4.641 1.00 88.44 90 MET A C 1
ATOM 703 O O . MET A 1 90 ? 8.341 3.295 4.750 1.00 88.44 90 MET A O 1
ATOM 707 N N . ALA A 1 91 ? 8.360 1.425 3.493 1.00 90.69 91 ALA A N 1
ATOM 708 C CA . ALA A 1 91 ? 7.905 2.024 2.250 1.00 90.69 91 ALA A CA 1
ATOM 709 C C . ALA A 1 91 ? 7.084 1.021 1.436 1.00 90.69 91 ALA A C 1
ATOM 711 O O . ALA A 1 91 ? 7.009 -0.156 1.776 1.00 90.69 91 ALA A O 1
ATOM 712 N N . TYR A 1 92 ? 6.453 1.504 0.375 1.00 92.44 92 TYR A N 1
ATOM 713 C CA . TYR A 1 92 ? 5.899 0.667 -0.682 1.00 92.44 92 TYR A CA 1
ATOM 714 C C . TYR A 1 92 ? 6.387 1.179 -2.033 1.00 92.44 92 TYR A C 1
ATOM 716 O O . TYR A 1 92 ? 6.711 2.362 -2.188 1.00 92.44 92 TYR A O 1
ATOM 724 N N . LEU A 1 93 ? 6.396 0.282 -3.012 1.00 93.50 93 LEU A N 1
ATOM 725 C CA . LEU A 1 93 ? 6.716 0.598 -4.387 1.00 93.50 93 LEU A CA 1
ATOM 726 C C . LEU A 1 93 ? 5.409 0.946 -5.087 1.00 93.50 93 LEU A C 1
ATOM 728 O O . LEU A 1 93 ? 4.426 0.199 -5.029 1.00 93.50 93 LEU A O 1
ATOM 732 N N . ARG A 1 94 ? 5.400 2.109 -5.724 1.00 94.50 94 ARG A N 1
ATOM 733 C CA . ARG A 1 94 ? 4.304 2.609 -6.534 1.00 94.50 94 ARG A CA 1
ATOM 734 C C . ARG A 1 94 ? 4.724 2.549 -7.994 1.00 94.50 94 ARG A C 1
ATOM 736 O O . ARG A 1 94 ? 5.684 3.203 -8.381 1.00 94.50 94 ARG A O 1
ATOM 743 N N . VAL A 1 95 ? 4.001 1.763 -8.781 1.00 93.12 95 VAL A N 1
ATOM 744 C CA . VAL A 1 95 ? 4.200 1.647 -10.227 1.00 93.12 95 VAL A CA 1
ATOM 745 C C . VAL A 1 95 ? 3.079 2.409 -10.923 1.00 93.12 95 VAL A C 1
ATOM 747 O O . VAL A 1 95 ? 1.899 2.133 -10.694 1.00 93.12 95 VAL A O 1
ATOM 750 N N . ILE A 1 96 ? 3.447 3.385 -11.745 1.00 92.12 96 ILE A N 1
ATOM 751 C CA . ILE A 1 96 ? 2.520 4.216 -12.519 1.00 92.12 96 ILE A CA 1
ATOM 752 C C . ILE A 1 96 ? 2.724 3.885 -13.995 1.00 92.12 96 ILE A C 1
ATOM 754 O O . ILE A 1 96 ? 3.830 4.046 -14.510 1.00 92.12 96 ILE A O 1
ATOM 758 N N . ASP A 1 97 ? 1.670 3.432 -14.673 1.00 91.25 97 ASP A N 1
ATOM 759 C CA . ASP A 1 97 ? 1.677 3.276 -16.131 1.00 91.25 97 ASP A CA 1
ATOM 760 C C . ASP A 1 97 ? 1.471 4.652 -16.777 1.00 91.25 97 ASP A C 1
ATOM 762 O O . ASP A 1 97 ? 0.444 5.288 -16.562 1.00 91.25 97 ASP A O 1
ATOM 766 N N . ARG A 1 98 ? 2.432 5.148 -17.559 1.00 88.81 98 ARG A N 1
ATOM 767 C CA . ARG A 1 98 ? 2.322 6.471 -18.199 1.00 88.81 98 ARG A CA 1
ATOM 768 C C . ARG A 1 98 ? 1.295 6.503 -19.320 1.00 88.81 98 ARG A C 1
ATOM 770 O O . ARG A 1 98 ? 0.793 7.580 -19.626 1.00 88.81 98 ARG A O 1
ATOM 777 N N . GLU A 1 99 ? 0.976 5.356 -19.914 1.00 89.19 99 GLU A N 1
ATOM 778 C CA . GLU A 1 99 ? -0.109 5.264 -20.896 1.00 89.19 99 GLU A CA 1
ATOM 779 C C . GLU A 1 99 ? -1.485 5.349 -20.224 1.00 89.19 99 GLU A C 1
ATOM 781 O O . GLU A 1 99 ? -2.442 5.802 -20.843 1.00 89.19 99 GLU A O 1
ATOM 786 N N . ASN A 1 100 ? -1.578 4.930 -18.956 1.00 87.75 100 ASN A N 1
ATOM 787 C CA . ASN A 1 100 ? -2.809 4.879 -18.166 1.00 87.75 100 ASN A CA 1
ATOM 788 C C . ASN A 1 100 ? -2.530 5.370 -16.731 1.00 87.75 100 ASN A C 1
ATOM 790 O O . ASN A 1 100 ? -2.531 4.565 -15.792 1.00 87.75 100 ASN A O 1
ATOM 794 N N . PRO A 1 101 ? -2.238 6.669 -16.528 1.00 83.75 101 PRO A N 1
ATOM 795 C CA . PRO A 1 101 ? -1.764 7.194 -15.243 1.00 83.75 101 PRO A CA 1
ATOM 796 C C . PRO A 1 101 ? -2.789 7.053 -14.109 1.00 83.75 101 PRO A C 1
ATOM 798 O O . PRO A 1 101 ? -2.423 7.059 -12.933 1.00 83.75 101 PRO A O 1
ATOM 801 N N . GLU A 1 102 ? -4.071 6.873 -14.432 1.00 84.75 102 GLU A N 1
ATOM 802 C CA . GLU A 1 102 ? -5.118 6.541 -13.467 1.00 84.75 102 GLU A CA 1
ATOM 803 C C . GLU A 1 102 ? -4.929 5.155 -12.824 1.00 84.75 102 GLU A C 1
ATOM 805 O O . GLU A 1 102 ? -5.443 4.897 -11.732 1.00 84.75 102 GLU A O 1
ATOM 810 N N . LYS A 1 103 ? -4.153 4.268 -13.460 1.00 85.88 103 LYS A N 1
ATOM 811 C CA . LYS A 1 103 ? -3.827 2.929 -12.965 1.00 85.88 103 LYS A CA 1
ATOM 812 C C . LYS A 1 103 ? -2.488 2.944 -12.245 1.00 85.88 103 LYS A C 1
ATOM 814 O O . LYS A 1 103 ? -1.424 2.697 -12.805 1.00 85.88 103 LYS A O 1
ATOM 819 N N . THR A 1 104 ? -2.575 3.229 -10.953 1.00 91.06 104 THR A N 1
ATOM 820 C CA . THR A 1 104 ? -1.443 3.167 -10.029 1.00 91.06 104 THR A CA 1
ATOM 821 C C . THR A 1 104 ? -1.468 1.866 -9.226 1.00 91.06 104 THR A C 1
ATOM 823 O O . THR A 1 104 ? -2.422 1.603 -8.482 1.00 91.06 104 THR A O 1
ATOM 826 N N . TYR A 1 105 ? -0.389 1.094 -9.310 1.00 94.31 105 TYR A N 1
ATOM 827 C CA . TYR A 1 105 ? -0.211 -0.182 -8.613 1.00 94.31 105 TYR A CA 1
ATOM 828 C C . TYR A 1 105 ? 0.700 -0.002 -7.400 1.00 94.31 105 TYR A C 1
ATOM 830 O O . TYR A 1 105 ? 1.683 0.737 -7.464 1.00 94.31 105 TYR A O 1
ATOM 838 N N . ARG A 1 106 ? 0.361 -0.633 -6.273 1.00 94.56 106 ARG A N 1
ATOM 839 C CA . ARG A 1 106 ? 1.088 -0.488 -5.004 1.00 94.56 106 ARG A CA 1
ATOM 840 C C . ARG A 1 106 ? 1.355 -1.841 -4.375 1.00 94.56 106 ARG A C 1
ATOM 842 O O . ARG A 1 106 ? 0.422 -2.597 -4.077 1.00 94.56 106 ARG A O 1
ATOM 849 N N . THR A 1 107 ? 2.629 -2.097 -4.104 1.00 94.44 107 THR A N 1
ATOM 850 C CA . THR A 1 107 ? 3.059 -3.280 -3.358 1.00 94.44 107 THR A CA 1
ATOM 851 C C . THR A 1 107 ? 2.545 -3.235 -1.917 1.00 94.44 107 THR A C 1
ATOM 853 O O . THR A 1 107 ? 2.182 -2.166 -1.407 1.00 94.44 107 THR A O 1
ATOM 856 N N . PRO A 1 108 ? 2.541 -4.374 -1.208 1.00 94.19 108 PRO A N 1
ATOM 857 C CA . PRO A 1 108 ? 2.593 -4.338 0.246 1.00 94.19 108 PRO A CA 1
ATOM 858 C C . PRO A 1 108 ? 3.839 -3.588 0.732 1.00 94.19 108 PRO A C 1
ATOM 860 O O . PRO A 1 108 ? 4.802 -3.358 -0.008 1.00 94.19 108 PRO A O 1
ATOM 863 N N . LEU A 1 109 ? 3.786 -3.187 1.998 1.00 92.50 109 LEU A N 1
ATOM 864 C CA . LEU A 1 109 ? 4.884 -2.533 2.682 1.00 92.50 109 LEU A CA 1
ATOM 865 C C . LEU A 1 109 ? 6.096 -3.455 2.775 1.00 92.50 109 LEU A C 1
ATOM 867 O O . LEU A 1 109 ? 5.966 -4.669 2.936 1.00 92.50 109 LEU A O 1
ATOM 871 N N . TYR A 1 110 ? 7.265 -2.834 2.724 1.00 90.69 110 TYR A N 1
ATOM 872 C CA . TYR A 1 110 ? 8.557 -3.454 2.942 1.00 90.69 110 TYR A CA 1
ATOM 873 C C . TYR A 1 110 ? 9.489 -2.539 3.735 1.00 90.69 110 TYR A C 1
ATOM 875 O O . TYR A 1 110 ? 9.278 -1.325 3.818 1.00 90.69 110 TYR A O 1
ATOM 883 N N . SER A 1 111 ? 10.553 -3.124 4.286 1.00 87.94 111 SER A N 1
ATOM 884 C CA . SER A 1 111 ? 11.620 -2.379 4.955 1.00 87.94 111 SER A CA 1
ATOM 885 C C . SER A 1 111 ? 12.477 -1.607 3.948 1.00 87.94 111 SER A C 1
ATOM 887 O O . SER A 1 111 ? 13.000 -2.176 2.992 1.00 87.94 111 SER A O 1
ATOM 889 N N . THR A 1 112 ? 12.694 -0.313 4.182 1.00 84.88 112 THR A N 1
ATOM 890 C CA . THR A 1 112 ? 13.553 0.534 3.338 1.00 84.88 112 THR A CA 1
ATOM 891 C C . THR A 1 112 ? 15.022 0.126 3.384 1.00 84.88 112 THR A C 1
ATOM 893 O O . THR A 1 112 ? 15.777 0.538 2.514 1.00 84.88 112 THR A O 1
ATOM 896 N N . GLN A 1 113 ? 15.444 -0.640 4.395 1.00 81.50 113 GLN A N 1
ATOM 897 C CA . GLN A 1 113 ? 16.833 -1.098 4.529 1.00 81.50 113 GLN A CA 1
ATOM 898 C C . GLN A 1 113 ? 17.206 -2.157 3.486 1.00 81.50 113 GLN A C 1
ATOM 900 O O . GLN A 1 113 ? 18.374 -2.294 3.140 1.00 81.50 113 GLN A O 1
ATOM 905 N N . SER A 1 114 ? 16.216 -2.899 2.990 1.00 72.44 114 SER A N 1
ATOM 906 C CA . SER A 1 114 ? 16.402 -3.992 2.031 1.00 72.44 114 SER A CA 1
ATOM 907 C C . SER A 1 114 ? 16.134 -3.560 0.587 1.00 72.44 114 SER A C 1
ATOM 909 O O . SER A 1 114 ? 16.240 -4.378 -0.324 1.00 72.44 114 SER A O 1
ATOM 911 N N . LEU A 1 115 ? 15.769 -2.290 0.379 1.00 79.88 115 LEU A N 1
ATOM 912 C CA . LEU A 1 115 ? 15.422 -1.768 -0.932 1.00 79.88 115 LEU A CA 1
ATOM 913 C C . LEU A 1 115 ? 16.674 -1.376 -1.710 1.00 79.88 115 LEU A C 1
ATOM 915 O O . LEU A 1 115 ? 17.437 -0.505 -1.293 1.00 79.88 115 LEU A O 1
ATOM 919 N N . ASP A 1 116 ? 16.791 -1.933 -2.906 1.00 83.88 116 ASP A N 1
ATOM 920 C CA . ASP A 1 116 ? 17.718 -1.471 -3.923 1.00 83.88 116 ASP A CA 1
ATOM 921 C C . ASP A 1 116 ? 16.916 -1.062 -5.161 1.00 83.88 116 ASP A C 1
ATOM 923 O O . ASP A 1 116 ? 16.253 -1.880 -5.793 1.00 83.88 116 ASP A O 1
ATOM 927 N N . MET A 1 117 ? 16.954 0.235 -5.476 1.00 85.00 117 MET A N 1
ATOM 928 C CA . MET A 1 117 ? 16.185 0.850 -6.563 1.00 85.00 117 MET A CA 1
ATOM 929 C C . MET A 1 117 ? 16.800 0.618 -7.951 1.00 85.00 117 MET A C 1
ATOM 931 O O . MET A 1 117 ? 16.371 1.254 -8.917 1.00 85.00 117 MET A O 1
ATOM 935 N N . ARG A 1 118 ? 17.805 -0.260 -8.073 1.00 86.12 118 ARG A N 1
ATOM 936 C CA . ARG A 1 118 ? 18.301 -0.720 -9.371 1.00 86.12 118 ARG A CA 1
ATOM 937 C C . ARG A 1 118 ? 17.151 -1.312 -10.177 1.00 86.12 118 ARG A C 1
ATOM 939 O O . ARG A 1 118 ? 16.511 -2.273 -9.759 1.00 86.12 118 ARG A O 1
ATOM 946 N N . LEU A 1 119 ? 16.899 -0.683 -11.318 1.00 86.62 119 LEU A N 1
ATOM 947 C CA . LEU A 1 119 ? 15.817 -1.043 -12.216 1.00 86.62 119 LEU A CA 1
ATOM 948 C C . LEU A 1 119 ? 16.069 -2.404 -12.850 1.00 86.62 119 LEU A C 1
ATOM 950 O O . LEU A 1 119 ? 17.192 -2.739 -13.229 1.00 86.62 119 LEU A O 1
ATOM 954 N N . TYR A 1 120 ? 14.982 -3.138 -13.016 1.00 86.81 120 TYR A N 1
ATOM 955 C CA . TYR A 1 120 ? 14.915 -4.342 -13.814 1.00 86.81 120 TYR A CA 1
ATOM 956 C C . TYR A 1 120 ? 13.717 -4.229 -14.750 1.00 86.81 120 TYR A C 1
ATOM 958 O O . TYR A 1 120 ? 12.625 -3.847 -14.329 1.00 86.81 120 TYR A O 1
ATOM 966 N N . GLU A 1 121 ? 13.918 -4.552 -16.019 1.00 88.50 121 GLU A N 1
ATOM 967 C CA . GLU A 1 121 ? 12.839 -4.614 -16.991 1.00 88.50 121 GLU A CA 1
ATOM 968 C C . GLU A 1 121 ? 13.117 -5.728 -17.997 1.00 88.50 121 GLU A C 1
ATOM 970 O O . GLU A 1 121 ? 14.216 -5.822 -18.544 1.00 88.50 121 GLU A O 1
ATOM 975 N N . ASP A 1 122 ? 12.106 -6.553 -18.244 1.00 89.69 122 ASP A N 1
ATOM 976 C CA . ASP A 1 122 ? 12.075 -7.527 -19.327 1.00 89.69 122 ASP A CA 1
ATOM 977 C C . ASP A 1 122 ? 10.715 -7.478 -20.051 1.00 89.69 122 ASP A C 1
ATOM 979 O O . ASP A 1 122 ? 9.867 -6.615 -19.791 1.00 89.69 122 ASP A O 1
ATOM 983 N N . ASP A 1 123 ? 10.486 -8.400 -20.986 1.00 87.88 123 ASP A N 1
ATOM 984 C CA . ASP A 1 123 ? 9.240 -8.445 -21.761 1.00 87.88 123 ASP A CA 1
ATOM 985 C C . ASP A 1 123 ? 7.997 -8.695 -20.891 1.00 87.88 123 ASP A C 1
ATOM 987 O O . ASP A 1 123 ? 6.882 -8.324 -21.265 1.00 87.88 123 ASP A O 1
ATOM 991 N N . LYS A 1 124 ? 8.161 -9.332 -19.726 1.00 91.25 124 LYS A N 1
ATOM 992 C CA . LYS A 1 124 ? 7.052 -9.790 -18.877 1.00 91.25 124 LYS A CA 1
ATOM 993 C C . LYS A 1 124 ? 6.815 -8.885 -17.678 1.00 91.25 124 LYS A C 1
ATOM 995 O O . LYS A 1 124 ? 5.693 -8.811 -17.178 1.00 91.25 124 LYS A O 1
ATOM 1000 N N . SER A 1 125 ? 7.850 -8.206 -17.212 1.00 92.31 125 SER A N 1
ATOM 1001 C CA . SER A 1 125 ? 7.881 -7.569 -15.912 1.00 92.31 125 SER A CA 1
ATOM 1002 C C . SER A 1 125 ? 8.743 -6.313 -15.893 1.00 92.31 125 SER A C 1
ATOM 1004 O O . SER A 1 125 ? 9.617 -6.089 -16.729 1.00 92.31 125 SER A O 1
ATOM 1006 N N . VAL A 1 126 ? 8.445 -5.446 -14.938 1.00 92.94 126 VAL A N 1
ATOM 1007 C CA . VAL A 1 126 ? 9.237 -4.258 -14.628 1.00 92.94 126 VAL A CA 1
ATOM 1008 C C . VAL A 1 126 ? 9.321 -4.129 -13.119 1.00 92.94 126 VAL A C 1
ATOM 1010 O O . VAL A 1 126 ? 8.385 -4.486 -12.411 1.00 92.94 126 VAL A O 1
ATOM 1013 N N . GLY A 1 127 ? 10.433 -3.656 -12.587 1.00 91.38 127 GLY A N 1
ATOM 1014 C CA . GLY A 1 127 ? 10.618 -3.689 -11.152 1.00 91.38 127 GLY A CA 1
ATOM 1015 C C . GLY A 1 127 ? 11.912 -3.074 -10.680 1.00 91.38 127 GLY A C 1
ATOM 1016 O O . GLY A 1 127 ? 12.657 -2.429 -11.419 1.00 91.38 127 GLY A O 1
ATOM 1017 N N . VAL A 1 128 ? 12.159 -3.310 -9.405 1.00 89.69 128 VAL A N 1
ATOM 1018 C CA . VAL A 1 128 ? 13.435 -3.052 -8.751 1.00 89.69 128 VAL A CA 1
ATOM 1019 C C . VAL A 1 128 ? 13.900 -4.343 -8.091 1.00 89.69 128 VAL A C 1
ATOM 1021 O O . VAL A 1 128 ? 13.176 -5.340 -8.084 1.00 89.69 128 VAL A O 1
ATOM 1024 N N . TYR A 1 129 ? 15.109 -4.356 -7.543 1.00 87.31 129 TYR A N 1
ATOM 1025 C CA . TYR A 1 129 ? 15.643 -5.560 -6.917 1.00 87.31 129 TYR A CA 1
ATOM 1026 C C . TYR A 1 129 ? 14.664 -6.124 -5.868 1.00 87.31 129 TYR A C 1
ATOM 1028 O O . TYR A 1 129 ? 14.189 -5.395 -4.995 1.00 87.31 129 TYR A O 1
ATOM 1036 N N . TRP A 1 130 ? 14.354 -7.421 -5.988 1.00 89.56 130 TRP A N 1
ATOM 1037 C CA . TRP A 1 130 ? 13.377 -8.177 -5.186 1.00 89.56 130 TRP A CA 1
ATOM 1038 C C . TRP A 1 130 ? 11.884 -7.859 -5.372 1.00 89.56 130 TRP A C 1
ATOM 1040 O O . TRP A 1 130 ? 11.064 -8.540 -4.754 1.00 89.56 130 TRP A O 1
ATOM 1050 N N . LEU A 1 131 ? 11.509 -6.874 -6.190 1.00 93.00 131 LEU A N 1
ATOM 1051 C CA . LEU A 1 131 ? 10.114 -6.479 -6.407 1.00 93.00 131 LEU A CA 1
ATOM 1052 C C . LEU A 1 131 ? 9.819 -6.396 -7.903 1.00 93.00 131 LEU A C 1
ATOM 1054 O O . LEU A 1 131 ? 10.229 -5.443 -8.567 1.00 93.00 131 LEU A O 1
ATOM 1058 N N . TYR A 1 132 ? 9.059 -7.359 -8.414 1.00 94.31 132 TYR A N 1
ATOM 1059 C CA . TYR A 1 132 ? 8.750 -7.478 -9.837 1.00 94.31 132 TYR A CA 1
ATOM 1060 C C . TYR A 1 132 ? 7.260 -7.258 -10.073 1.00 94.31 132 TYR A C 1
ATOM 1062 O O . TYR A 1 132 ? 6.428 -7.904 -9.447 1.00 94.31 132 TYR A O 1
ATOM 1070 N N . PHE A 1 133 ? 6.911 -6.340 -10.968 1.00 95.31 133 PHE A N 1
ATOM 1071 C CA . PHE A 1 133 ? 5.544 -6.111 -11.420 1.00 95.31 133 PHE A CA 1
ATOM 1072 C C . PHE A 1 133 ? 5.317 -6.829 -12.747 1.00 95.31 133 PHE A C 1
ATOM 1074 O O . PHE A 1 133 ? 5.937 -6.477 -13.750 1.00 95.31 133 PHE A O 1
ATOM 1081 N N . ASN A 1 134 ? 4.418 -7.810 -12.773 1.00 94.50 134 ASN A N 1
ATOM 1082 C CA . ASN A 1 134 ? 4.021 -8.500 -13.994 1.00 94.50 134 ASN A CA 1
ATOM 1083 C C . ASN A 1 134 ? 3.120 -7.586 -14.839 1.00 94.50 134 ASN A C 1
ATOM 1085 O O . ASN A 1 134 ? 2.004 -7.246 -14.440 1.00 94.50 134 ASN A O 1
ATOM 1089 N N . LYS A 1 135 ? 3.585 -7.217 -16.038 1.00 91.88 135 LYS A N 1
ATOM 1090 C CA . LYS A 1 135 ? 2.905 -6.267 -16.935 1.00 91.88 135 LYS A CA 1
ATOM 1091 C C . LYS A 1 135 ? 1.535 -6.782 -17.399 1.00 91.88 135 LYS A C 1
ATOM 1093 O O . LYS A 1 135 ? 0.616 -5.989 -17.599 1.00 91.88 135 LYS A O 1
ATOM 1098 N N . LYS A 1 136 ? 1.396 -8.104 -17.575 1.00 91.06 136 LYS A N 1
ATOM 1099 C CA . LYS A 1 136 ? 0.189 -8.758 -18.108 1.00 91.06 136 LYS A CA 1
ATOM 1100 C C . LYS A 1 136 ? -0.836 -9.051 -17.019 1.00 91.06 136 LYS A C 1
ATOM 1102 O O . LYS A 1 136 ? -2.014 -8.763 -17.197 1.00 91.06 136 LYS A O 1
ATOM 1107 N N . GLU A 1 137 ? -0.391 -9.660 -15.927 1.00 92.56 137 GLU A N 1
ATOM 1108 C CA . GLU A 1 137 ? -1.267 -10.088 -14.832 1.00 92.56 137 GLU A CA 1
ATOM 1109 C C . GLU A 1 137 ? -1.553 -8.956 -13.845 1.00 92.56 137 GLU A C 1
ATOM 1111 O O . GLU A 1 137 ? -2.509 -9.042 -13.079 1.00 92.56 137 GLU A O 1
ATOM 1116 N N . GLN A 1 138 ? -0.766 -7.876 -13.903 1.00 93.06 138 GLN A N 1
ATOM 1117 C CA . GLN A 1 138 ? -0.859 -6.734 -12.997 1.00 93.06 138 GLN A CA 1
ATOM 1118 C C . GLN A 1 138 ? -0.732 -7.175 -11.536 1.00 93.06 138 GLN A C 1
ATOM 1120 O O . 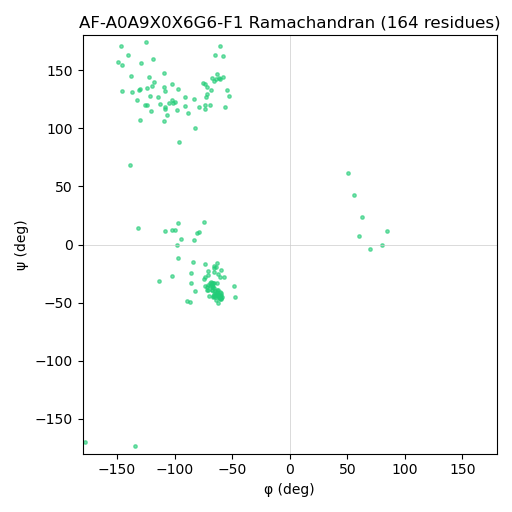GLN A 1 138 ? -1.478 -6.731 -10.665 1.00 93.06 138 GLN A O 1
ATOM 1125 N N . THR A 1 139 ? 0.213 -8.077 -11.288 1.00 95.12 139 THR A N 1
ATOM 1126 C CA . THR A 1 139 ? 0.529 -8.664 -9.985 1.00 95.12 139 THR A CA 1
ATOM 1127 C C . THR A 1 139 ? 1.962 -8.333 -9.591 1.00 95.12 139 THR A C 1
ATOM 1129 O O . THR A 1 139 ? 2.785 -7.981 -10.440 1.00 95.12 139 THR A O 1
ATOM 1132 N N . PHE A 1 140 ? 2.260 -8.416 -8.295 1.00 95.38 140 PHE A N 1
ATOM 1133 C CA . PHE A 1 140 ? 3.624 -8.288 -7.792 1.00 95.38 140 PHE A CA 1
ATOM 1134 C C . PHE A 1 140 ? 4.184 -9.621 -7.313 1.00 95.38 140 PHE A C 1
ATOM 1136 O O . PHE A 1 140 ? 3.576 -10.281 -6.473 1.00 95.38 140 PHE A O 1
ATOM 1143 N N . ASP A 1 141 ? 5.397 -9.929 -7.747 1.00 94.62 141 ASP A N 1
ATOM 1144 C CA . ASP A 1 141 ? 6.214 -10.982 -7.167 1.00 94.62 141 ASP A CA 1
ATOM 1145 C C . ASP A 1 141 ? 7.260 -10.350 -6.250 1.00 94.62 141 ASP A C 1
ATOM 1147 O O . ASP A 1 141 ? 8.056 -9.494 -6.651 1.00 94.62 141 ASP A O 1
ATOM 1151 N N . ILE A 1 142 ? 7.226 -10.756 -4.986 1.00 93.56 142 ILE A N 1
ATOM 1152 C CA . ILE A 1 142 ? 8.110 -10.261 -3.937 1.00 93.56 142 ILE A CA 1
ATOM 1153 C C . ILE A 1 142 ? 9.094 -11.376 -3.645 1.00 93.56 142 ILE A C 1
ATOM 1155 O O . ILE A 1 142 ? 8.715 -12.394 -3.088 1.00 93.56 142 ILE A O 1
ATOM 1159 N N . ALA A 1 143 ? 10.358 -11.191 -3.993 1.00 91.44 143 ALA A N 1
ATOM 1160 C CA . ALA A 1 143 ? 11.414 -12.173 -3.741 1.00 91.44 143 ALA A CA 1
ATOM 1161 C C . ALA A 1 143 ? 12.293 -11.793 -2.536 1.00 91.44 143 ALA A C 1
ATOM 1163 O O . ALA A 1 143 ? 13.367 -12.346 -2.327 1.00 91.44 143 ALA A O 1
ATOM 1164 N N . MET A 1 144 ? 11.860 -10.813 -1.743 1.00 89.62 144 MET A N 1
ATOM 1165 C CA . MET A 1 144 ? 12.627 -10.284 -0.621 1.00 89.62 144 MET A CA 1
ATOM 1166 C C . MET A 1 144 ? 12.636 -11.266 0.563 1.00 89.62 144 MET A C 1
ATOM 1168 O O . MET A 1 144 ? 11.571 -11.534 1.125 1.00 89.62 144 MET A O 1
ATOM 1172 N N . PRO A 1 145 ? 13.813 -11.752 1.008 1.00 85.56 145 PRO A N 1
ATOM 1173 C CA . PRO A 1 145 ? 13.881 -12.810 2.021 1.00 85.56 145 PRO A CA 1
ATOM 1174 C C . PRO A 1 145 ? 13.357 -12.406 3.402 1.00 85.56 145 PRO A C 1
ATOM 1176 O O . PRO A 1 145 ? 12.827 -13.230 4.131 1.00 85.56 145 PRO A O 1
ATOM 1179 N N . GLN A 1 146 ? 13.531 -11.139 3.781 1.00 86.06 146 GLN A N 1
ATOM 1180 C CA . GLN A 1 146 ? 13.122 -10.606 5.089 1.00 86.06 146 GLN A CA 1
ATOM 1181 C C . GLN A 1 146 ? 11.762 -9.900 5.021 1.00 86.06 146 GLN A C 1
ATOM 1183 O O . GLN A 1 146 ? 11.463 -9.035 5.844 1.00 86.06 146 GLN A O 1
ATOM 1188 N N . TRP A 1 147 ? 10.971 -10.168 3.978 1.00 90.19 147 TRP A N 1
ATOM 1189 C CA . TRP A 1 147 ? 9.654 -9.564 3.871 1.00 90.19 147 TRP A CA 1
ATOM 1190 C C . TRP A 1 147 ? 8.708 -10.201 4.886 1.00 90.19 147 TRP A C 1
ATOM 1192 O O . TRP A 1 147 ? 8.535 -11.415 4.918 1.00 90.19 147 TRP A O 1
ATOM 1202 N N . GLU A 1 148 ? 8.075 -9.354 5.691 1.00 87.88 148 GLU A N 1
ATOM 1203 C CA . GLU A 1 148 ? 7.066 -9.755 6.660 1.00 87.88 148 GLU A CA 1
ATOM 1204 C C . GLU A 1 148 ? 5.760 -9.014 6.385 1.00 87.88 148 GLU A C 1
ATOM 1206 O O . GLU A 1 148 ? 5.734 -7.834 6.012 1.00 87.88 148 GLU A O 1
ATOM 1211 N N . TRP A 1 149 ? 4.644 -9.706 6.599 1.00 89.06 149 TRP A N 1
ATOM 1212 C CA . TRP A 1 149 ? 3.334 -9.106 6.415 1.00 89.06 149 TRP A CA 1
ATOM 1213 C C . TRP A 1 149 ? 3.059 -8.035 7.478 1.00 89.06 149 TRP A C 1
ATOM 1215 O O . TRP A 1 149 ? 3.201 -8.266 8.678 1.00 89.06 149 TRP A O 1
ATOM 1225 N N . HIS A 1 150 ? 2.569 -6.873 7.040 1.00 88.88 150 HIS A N 1
ATOM 1226 C CA . HIS A 1 150 ? 2.171 -5.779 7.919 1.00 88.88 150 HIS A CA 1
ATOM 1227 C C . HIS A 1 150 ? 0.684 -5.453 7.740 1.00 88.88 150 HIS A C 1
ATOM 1229 O O . HIS A 1 150 ? 0.193 -5.319 6.621 1.00 88.88 150 HIS A O 1
ATOM 1235 N N . TRP A 1 151 ? -0.050 -5.234 8.835 1.00 89.44 151 TRP A N 1
ATOM 1236 C CA . TRP A 1 151 ? -1.507 -5.019 8.793 1.00 89.44 151 TRP A CA 1
ATOM 1237 C C . TRP A 1 151 ? -1.947 -3.801 7.972 1.00 89.44 151 TRP A C 1
ATOM 1239 O O . TRP A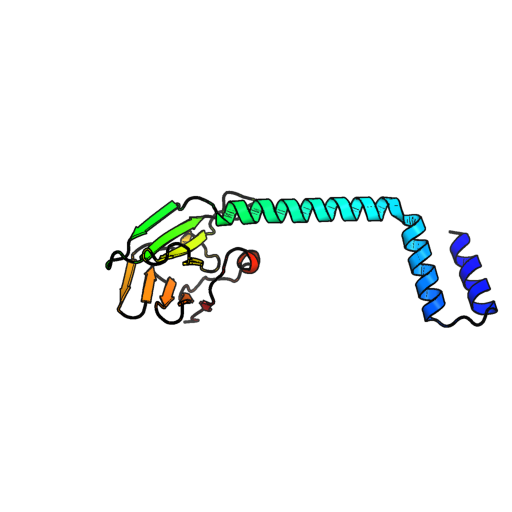 1 151 ? -3.025 -3.800 7.379 1.00 89.44 151 TRP A O 1
ATOM 1249 N N . LEU A 1 152 ? -1.096 -2.776 7.875 1.00 89.06 152 LEU A N 1
ATOM 1250 C CA . LEU A 1 152 ? -1.341 -1.615 7.008 1.00 89.06 152 LEU A CA 1
ATOM 1251 C C . LEU A 1 152 ? -1.407 -1.967 5.515 1.00 89.06 152 LEU A C 1
ATOM 1253 O O . LEU A 1 152 ? -1.935 -1.171 4.739 1.00 89.06 152 LEU A O 1
ATOM 1257 N N . ASN A 1 153 ? -0.941 -3.150 5.105 1.00 91.44 153 ASN A N 1
ATOM 1258 C CA . ASN A 1 153 ? -1.062 -3.627 3.728 1.00 91.44 153 ASN A CA 1
ATOM 1259 C C . ASN A 1 153 ? -2.523 -3.673 3.268 1.00 91.44 153 ASN A C 1
ATOM 1261 O O . ASN A 1 153 ? -2.774 -3.423 2.095 1.00 91.44 153 ASN A O 1
ATOM 1265 N N . LEU A 1 154 ? -3.476 -3.866 4.192 1.00 90.31 154 LEU A N 1
ATOM 1266 C CA . LEU A 1 154 ? -4.920 -3.796 3.924 1.00 90.31 154 LEU A CA 1
ATOM 1267 C C . LEU A 1 154 ? -5.384 -2.431 3.384 1.00 90.31 154 LEU A C 1
ATOM 1269 O O . LEU A 1 154 ? -6.445 -2.339 2.774 1.00 90.31 154 LEU A O 1
ATOM 1273 N N . PHE A 1 155 ? -4.613 -1.370 3.624 1.00 90.62 155 PHE A N 1
ATOM 1274 C CA . PHE A 1 155 ? -4.944 -0.001 3.225 1.00 90.62 155 PHE A CA 1
ATOM 1275 C C . PHE A 1 155 ? -3.997 0.561 2.156 1.00 90.62 155 PHE A C 1
ATOM 1277 O O . PHE A 1 155 ? -4.388 1.416 1.353 1.00 90.62 155 PHE A O 1
ATOM 1284 N N . ILE A 1 156 ? -2.734 0.127 2.176 1.00 90.56 156 ILE A N 1
ATOM 1285 C CA . ILE A 1 156 ? -1.678 0.650 1.306 1.00 90.56 156 ILE A CA 1
ATOM 1286 C C . ILE A 1 156 ? -1.608 -0.112 -0.013 1.00 90.56 156 ILE A C 1
ATOM 1288 O O . ILE A 1 156 ? -1.602 0.533 -1.067 1.00 90.56 156 ILE A O 1
ATOM 1292 N N . SER A 1 157 ? -1.588 -1.444 0.043 1.00 93.38 157 SER A N 1
ATOM 1293 C CA . SER A 1 157 ? -1.520 -2.275 -1.154 1.00 93.38 157 SER A CA 1
ATOM 1294 C C . SER A 1 1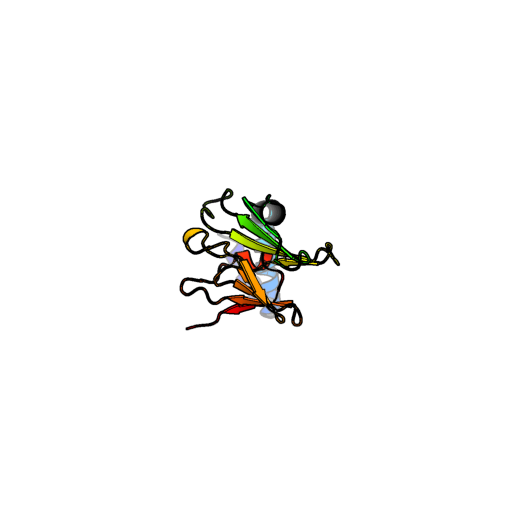57 ? -2.874 -2.298 -1.853 1.00 93.38 157 SER A C 1
ATOM 1296 O O . SER A 1 157 ? -3.923 -2.348 -1.211 1.00 93.38 157 SER A O 1
ATOM 1298 N N . ASN A 1 158 ? -2.860 -2.227 -3.179 1.00 94.75 158 ASN A N 1
ATOM 1299 C CA . ASN A 1 158 ? -4.060 -2.346 -4.010 1.00 94.75 158 ASN A CA 1
ATOM 1300 C C . ASN A 1 158 ? -3.876 -3.318 -5.176 1.00 94.75 158 ASN A C 1
ATOM 1302 O O . ASN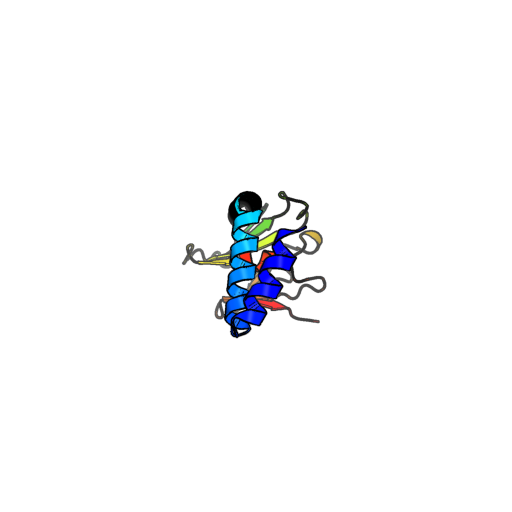 A 1 158 ? -4.676 -3.302 -6.109 1.00 94.75 158 ASN A O 1
ATOM 1306 N N . THR A 1 159 ? -2.822 -4.124 -5.135 1.00 94.44 159 THR A N 1
ATOM 1307 C CA . THR A 1 159 ? -2.417 -4.995 -6.231 1.00 94.44 159 THR A CA 1
ATOM 1308 C C . THR A 1 159 ? -2.191 -6.394 -5.669 1.00 94.44 159 THR A C 1
ATOM 1310 O O . THR A 1 159 ? -1.542 -6.498 -4.626 1.00 94.44 159 THR A O 1
ATOM 1313 N N . PRO A 1 160 ? -2.722 -7.459 -6.299 1.00 94.75 160 PRO A N 1
ATOM 1314 C CA . PRO A 1 160 ? -2.445 -8.821 -5.861 1.00 94.75 160 PRO A CA 1
ATOM 1315 C C . PRO A 1 160 ? -0.940 -9.095 -5.874 1.00 94.75 160 PRO A C 1
ATOM 1317 O O . PRO A 1 160 ? -0.219 -8.586 -6.735 1.00 94.75 160 PRO A O 1
ATOM 1320 N N . TYR A 1 161 ? -0.467 -9.883 -4.915 1.00 94.06 161 TYR A N 1
ATOM 1321 C CA . TYR A 1 161 ? 0.950 -10.183 -4.786 1.00 94.06 161 TYR A CA 1
ATOM 1322 C C . TYR A 1 161 ? 1.191 -11.598 -4.274 1.00 94.06 161 TYR A C 1
ATOM 1324 O O . TYR A 1 161 ? 0.366 -12.151 -3.544 1.00 94.06 161 TYR A O 1
ATOM 1332 N N . THR A 1 162 ? 2.359 -12.125 -4.619 1.00 93.69 162 THR A N 1
ATOM 1333 C CA . THR A 1 162 ? 2.883 -13.397 -4.130 1.00 93.69 162 THR A CA 1
ATOM 1334 C C . THR A 1 162 ? 4.250 -13.147 -3.505 1.00 93.69 162 THR A C 1
ATOM 1336 O O . THR A 1 162 ? 5.076 -12.427 -4.066 1.00 93.69 162 THR A O 1
ATOM 1339 N N . HIS A 1 163 ? 4.493 -13.721 -2.328 1.00 91.31 163 HIS A N 1
ATOM 1340 C CA . HIS A 1 163 ? 5.833 -13.775 -1.749 1.00 91.31 163 HIS A CA 1
ATOM 1341 C C . HIS A 1 163 ? 6.494 -15.073 -2.204 1.00 91.31 163 HIS A C 1
ATOM 1343 O O . HIS A 1 163 ? 5.967 -16.158 -1.971 1.00 91.31 163 HIS A O 1
ATOM 1349 N N . LEU A 1 164 ? 7.604 -14.943 -2.924 1.00 88.50 164 LEU A N 1
ATOM 1350 C CA . LEU A 1 164 ? 8.428 -16.057 -3.356 1.00 88.50 164 LEU A CA 1
ATOM 1351 C C . LEU A 1 164 ? 9.345 -16.420 -2.186 1.00 88.50 164 LEU A C 1
ATOM 1353 O O . LEU A 1 164 ? 10.339 -15.738 -1.930 1.00 88.50 164 LEU A O 1
ATOM 1357 N N . GLU A 1 165 ? 8.973 -17.465 -1.450 1.00 70.06 165 GLU A N 1
ATOM 1358 C CA . GLU A 1 165 ? 9.864 -18.096 -0.479 1.00 70.06 165 GLU A CA 1
ATOM 1359 C C . GLU A 1 165 ? 10.989 -18.801 -1.253 1.00 70.06 165 GLU A C 1
ATOM 1361 O O . GLU A 1 165 ? 10.723 -19.656 -2.101 1.00 70.06 165 GLU A O 1
ATOM 1366 N N . ASN A 1 166 ? 12.233 -18.391 -0.996 1.00 58.12 166 ASN A N 1
ATOM 1367 C CA . ASN A 1 166 ? 13.445 -19.044 -1.498 1.00 58.12 166 ASN A CA 1
ATOM 1368 C C . ASN A 1 166 ? 14.028 -19.962 -0.426 1.00 58.12 166 ASN A C 1
ATOM 1370 O O . ASN A 1 166 ? 14.114 -19.499 0.736 1.00 58.12 166 ASN A O 1
#

Secondary structure (DSSP, 8-state):
--HHHHHHHHHHHTT--HHHHHHHHHHHHHHHHHHHHHHHHHHHHHHHHHHHHHHHHHHTPPPSEEEE-SSSSEEEEEEE-TTSTT-TTEEEEEEEESSSTT-EEEPPPEEGGG----EEE-SSEEEETTEEEETTTTEEEE--TT----TTHHHH--S-EEE---

Radius of gyration: 26.04 Å; Cα contacts (8 Å, |Δi|>4): 241; chains: 1; bounding box: 62×31×67 Å

Sequence (166 aa):
MKLLGVIEVSVRALGMKKGTVLNIRIREFFFRNKSKIVRAAVVLIALVILLIVVVNKMRNYPANVTNVDTSGRYILENVPVGRIWTLGGMAYLRVIDRENPEKTYRTPLYSTQSLDMRLYEDDKSVGVYWLYFNKKEQTFDIAMPQWEWHWLNLFISNTPYTHLEN

Nearest PDB structures (foldseek):
  5jrl-assembly3_B-3  TM=5.100E-01  e=1.425E-01  Sphingopyxis alaskensis RB2256
  8xxn-assembly1_3B  TM=6.028E-01  e=8.315E-01  Homo sapiens
  3qbj-assembly1_B  TM=4.292E-01  e=9.390E-01  Homo sapiens
  4wjl-assembly1_B  TM=4.304E-01  e=1.198E+00  Homo sapiens
  8yjy-assembly1_B  TM=4.199E-01  e=4.565E+00  Serratia marcescens

Solvent-accessible surface area (backbone atoms only — not comparable to full-atom values): 9448 Å² total; per-residue (Å²): 130,71,70,68,61,57,53,56,55,52,44,64,76,64,74,61,56,71,69,62,57,51,53,50,54,52,51,52,52,49,63,78,38,42,72,60,52,51,51,51,50,53,52,50,50,51,51,52,54,50,49,52,55,51,52,53,50,45,73,68,38,70,60,79,45,78,44,70,45,92,87,65,48,40,38,44,26,42,30,54,47,25,94,51,89,84,40,57,58,30,22,29,49,36,39,30,34,67,92,45,64,89,52,66,41,22,42,54,59,41,56,52,87,76,62,44,84,58,76,45,75,60,99,57,32,42,35,32,57,47,39,37,33,32,70,83,78,58,31,34,44,33,54,48,88,86,67,62,92,55,83,64,29,80,76,61,27,78,40,59,70,46,77,51,86,127